Protein AF-A0A2E8SDW7-F1 (afdb_monomer_lite)

Sequence (53 aa):
MPIKLSRSDFPEDFIFGTATAAYQIEGSANGECGLSHWDTFAETPGNVFEGDN

Structure (mmCIF, N/CA/C/O backbone):
data_AF-A0A2E8SDW7-F1
#
_entry.id   AF-A0A2E8SDW7-F1
#
loop_
_atom_site.group_PDB
_atom_site.id
_atom_site.type_symbol
_atom_site.label_atom_id
_atom_site.label_alt_id
_atom_site.label_comp_id
_atom_site.label_asym_id
_atom_site.label_entity_id
_atom_site.label_seq_id
_atom_site.pdbx_PDB_ins_code
_atom_site.Cartn_x
_atom_site.Cartn_y
_atom_site.Cartn_z
_atom_site.occupancy
_atom_site.B_iso_or_equiv
_atom_site.auth_seq_id
_atom_site.auth_comp_id
_atom_site.auth_asym_id
_atom_site.auth_atom_id
_atom_site.pdbx_PDB_model_num
ATOM 1 N N . MET A 1 1 ? -13.399 -23.371 21.900 1.00 70.31 1 MET A N 1
ATOM 2 C CA . MET A 1 1 ? -14.428 -22.581 21.187 1.00 70.31 1 MET A CA 1
ATOM 3 C C . MET A 1 1 ? -13.745 -21.350 20.613 1.00 70.31 1 MET A C 1
ATOM 5 O O . MET A 1 1 ? -12.948 -20.777 21.348 1.00 70.31 1 MET A O 1
ATOM 9 N N . PRO A 1 2 ? -13.955 -20.979 19.338 1.00 82.38 2 PRO A N 1
ATOM 10 C CA . PRO A 1 2 ? -13.361 -19.762 18.799 1.00 82.38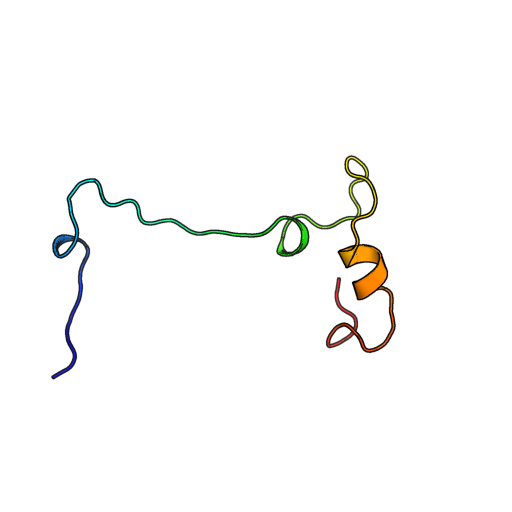 2 PRO A CA 1
ATOM 11 C C . PRO A 1 2 ? -13.992 -18.543 19.475 1.00 82.38 2 PRO A C 1
ATOM 13 O O . PRO A 1 2 ? -15.197 -18.522 19.730 1.00 82.38 2 PRO A O 1
ATOM 16 N N . ILE A 1 3 ? -13.171 -17.546 19.786 1.00 86.38 3 ILE A N 1
ATOM 17 C CA . ILE A 1 3 ? -13.652 -16.256 20.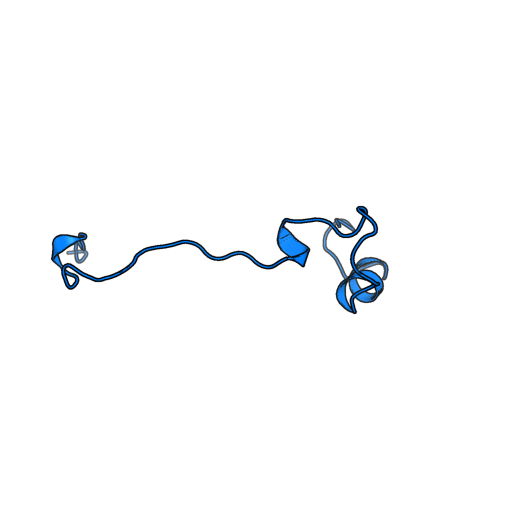278 1.00 86.38 3 ILE A CA 1
ATOM 18 C C . ILE A 1 3 ? -14.439 -15.604 19.138 1.00 86.38 3 ILE A C 1
ATOM 20 O O . ILE A 1 3 ? -13.939 -15.501 18.018 1.00 86.38 3 ILE A O 1
ATOM 24 N N . LYS A 1 4 ? -15.676 -15.189 19.418 1.00 91.06 4 LYS A N 1
ATOM 25 C CA . LYS A 1 4 ? -16.495 -14.421 18.481 1.00 91.06 4 LYS A CA 1
ATOM 26 C C . LYS A 1 4 ? -16.379 -12.948 18.856 1.00 91.06 4 LYS A C 1
ATOM 28 O O . LYS A 1 4 ? -16.872 -12.565 19.907 1.00 91.06 4 LYS A O 1
ATOM 33 N N . LEU A 1 5 ? -15.716 -12.170 18.005 1.00 94.38 5 LEU A N 1
ATOM 34 C CA . LEU A 1 5 ? -15.603 -10.717 18.135 1.00 94.38 5 LEU A CA 1
ATOM 35 C C . LEU A 1 5 ? -16.645 -10.023 17.254 1.00 94.38 5 LEU A C 1
ATOM 37 O O . LEU A 1 5 ? -17.052 -10.534 16.208 1.00 94.38 5 LEU A O 1
ATOM 41 N N . SER A 1 6 ? -17.069 -8.851 17.692 1.00 95.25 6 SER A N 1
ATOM 42 C CA . SER A 1 6 ? -18.095 -8.006 17.104 1.00 95.25 6 SER A CA 1
ATOM 43 C C . SER A 1 6 ? -17.745 -6.532 17.324 1.00 95.25 6 SER A C 1
ATOM 45 O O . SER A 1 6 ? -16.886 -6.196 18.135 1.00 95.25 6 SER A O 1
ATOM 47 N N . ARG A 1 7 ? -18.417 -5.618 16.612 1.00 95.25 7 ARG A N 1
ATOM 48 C CA . ARG A 1 7 ? -18.150 -4.174 16.744 1.00 95.25 7 ARG A CA 1
ATOM 49 C C . ARG A 1 7 ? -18.375 -3.657 18.171 1.00 95.25 7 ARG A C 1
ATOM 51 O O . ARG A 1 7 ? -17.654 -2.765 18.593 1.00 95.25 7 ARG A O 1
ATOM 58 N N . SER A 1 8 ? -19.332 -4.228 18.907 1.00 96.25 8 SER A N 1
ATOM 59 C CA . SER A 1 8 ? -19.633 -3.848 20.295 1.00 96.25 8 SER A CA 1
ATOM 60 C C . SER A 1 8 ? -18.537 -4.212 21.297 1.00 96.25 8 SER A C 1
ATOM 62 O O . SER A 1 8 ? -18.611 -3.782 22.441 1.00 96.25 8 SER A O 1
ATOM 64 N N . ASP A 1 9 ? -17.529 -4.982 20.881 1.00 97.00 9 ASP A N 1
ATOM 65 C CA . ASP A 1 9 ? -16.368 -5.297 21.717 1.00 97.00 9 ASP A CA 1
ATOM 66 C C . ASP A 1 9 ? -15.299 -4.179 21.691 1.00 97.00 9 ASP A C 1
ATOM 68 O O . ASP A 1 9 ? -14.295 -4.271 22.396 1.00 97.00 9 ASP A O 1
ATOM 72 N N . PHE A 1 10 ? -15.503 -3.121 20.895 1.00 97.38 10 PHE A N 1
ATOM 73 C CA . PHE A 1 10 ? -14.622 -1.954 20.768 1.00 97.38 10 PHE A CA 1
ATOM 74 C C . PHE A 1 10 ? -15.319 -0.681 21.293 1.00 97.38 10 PHE A C 1
ATOM 76 O O . PHE A 1 10 ? -16.552 -0.638 21.315 1.00 97.38 10 PHE A O 1
ATOM 83 N N . PRO A 1 11 ? -14.569 0.368 21.697 1.00 98.19 11 PRO A N 1
ATOM 84 C CA . PRO A 1 11 ? -15.142 1.670 22.045 1.00 98.19 11 PRO A CA 1
ATOM 85 C C . PRO A 1 11 ? -16.058 2.231 20.950 1.00 98.19 11 PRO A C 1
ATOM 87 O O . PRO A 1 11 ? -15.853 1.971 19.763 1.00 98.19 11 PRO A O 1
ATOM 90 N N . GLU A 1 12 ? -17.058 3.021 21.342 1.00 96.81 12 GLU A N 1
ATOM 91 C CA . GLU A 1 12 ? -18.051 3.582 20.412 1.00 96.81 12 GLU A CA 1
ATOM 92 C C . GLU A 1 12 ? -17.406 4.439 19.307 1.00 96.81 12 GLU A C 1
ATOM 94 O O . GLU A 1 12 ? -17.842 4.413 18.155 1.00 96.81 12 GLU A O 1
ATOM 99 N N . ASP A 1 13 ? -16.319 5.132 19.646 1.00 97.44 13 ASP A N 1
ATOM 100 C CA . ASP A 1 13 ? -15.535 6.007 18.777 1.00 97.44 13 ASP A CA 1
ATOM 101 C C . ASP A 1 13 ? -14.408 5.285 18.018 1.00 97.44 13 ASP A C 1
ATOM 103 O O . ASP A 1 13 ? -13.627 5.920 17.305 1.00 97.44 13 ASP A O 1
ATOM 107 N N . PHE A 1 14 ? -14.328 3.954 18.107 1.00 97.94 14 PHE A N 1
ATOM 108 C CA . PHE A 1 14 ? -13.322 3.190 17.382 1.00 97.94 14 PHE A CA 1
ATOM 109 C C . PHE A 1 14 ? -13.576 3.238 15.866 1.00 97.94 14 PHE A C 1
ATOM 111 O O . PHE A 1 14 ? -14.603 2.770 15.348 1.00 97.94 14 PHE A O 1
ATOM 118 N N . ILE A 1 15 ? -12.603 3.779 15.129 1.00 97.69 15 ILE A N 1
ATOM 119 C CA . ILE A 1 15 ? -12.672 3.899 13.672 1.00 97.69 15 ILE A CA 1
ATOM 120 C C . ILE A 1 15 ? -12.117 2.633 13.027 1.00 97.69 15 ILE A C 1
ATOM 122 O O . ILE A 1 15 ? -10.941 2.300 13.155 1.00 97.69 15 ILE A O 1
ATOM 126 N N . PHE A 1 16 ? -12.975 1.962 12.266 1.00 97.75 16 PHE A N 1
ATOM 127 C CA . PHE A 1 16 ? -12.571 0.934 11.318 1.00 97.75 16 PHE A CA 1
ATOM 128 C C . PHE A 1 16 ? -12.504 1.556 9.930 1.00 97.75 16 PHE A C 1
ATOM 130 O O . PHE A 1 16 ? -13.437 2.239 9.509 1.00 97.75 16 PHE A O 1
ATOM 137 N N . GLY A 1 17 ? -11.419 1.293 9.217 1.00 96.88 17 GLY A N 1
ATOM 138 C CA . GLY A 1 17 ? -11.218 1.772 7.860 1.00 96.88 17 GLY A CA 1
ATOM 139 C C . GLY A 1 17 ? -10.327 0.827 7.072 1.00 96.88 17 GLY A C 1
ATOM 140 O O . GLY A 1 17 ? -9.926 -0.232 7.555 1.00 96.88 17 GLY A O 1
ATOM 141 N N . THR A 1 18 ? -10.019 1.233 5.849 1.00 97.62 18 THR A N 1
ATOM 142 C CA . THR A 1 18 ? -9.108 0.537 4.940 1.00 97.62 18 THR A CA 1
ATOM 143 C C . THR A 1 18 ? -7.952 1.462 4.583 1.00 97.62 18 THR A C 1
ATOM 145 O O . THR A 1 18 ? -8.108 2.682 4.617 1.00 97.62 18 THR A O 1
ATOM 148 N N . ALA A 1 19 ? -6.805 0.896 4.218 1.00 97.44 19 ALA A N 1
ATOM 149 C CA . ALA A 1 19 ? -5.636 1.650 3.778 1.00 97.44 19 ALA A CA 1
ATOM 150 C C . ALA A 1 19 ? -5.114 1.091 2.451 1.00 97.44 19 ALA A C 1
ATOM 152 O O . ALA A 1 19 ? -5.184 -0.114 2.209 1.00 97.44 19 ALA A O 1
ATOM 153 N N . THR A 1 20 ? -4.585 1.979 1.617 1.00 95.88 20 THR A N 1
ATOM 154 C CA . THR A 1 20 ? -3.923 1.678 0.342 1.00 95.88 20 THR A CA 1
ATOM 155 C C . THR A 1 20 ? -2.629 2.492 0.247 1.00 95.88 20 THR A C 1
ATOM 157 O O . THR A 1 20 ? -2.412 3.406 1.046 1.00 95.88 20 THR A O 1
ATOM 160 N N . ALA A 1 21 ? -1.761 2.168 -0.714 1.00 91.62 21 ALA A N 1
ATOM 161 C CA . ALA A 1 21 ? -0.599 2.986 -1.059 1.00 91.62 21 ALA A CA 1
ATOM 162 C C . ALA A 1 21 ? -0.692 3.447 -2.517 1.00 91.62 21 ALA A C 1
ATOM 164 O O . ALA A 1 21 ? -1.167 2.691 -3.363 1.00 91.62 21 ALA A O 1
ATOM 165 N N . ALA A 1 22 ? -0.206 4.660 -2.802 1.00 90.50 22 ALA A N 1
ATOM 166 C CA . ALA A 1 22 ? -0.350 5.316 -4.105 1.00 90.50 22 ALA A CA 1
ATOM 167 C C . ALA A 1 22 ? 0.072 4.412 -5.278 1.00 90.50 22 ALA A C 1
ATOM 169 O O . ALA A 1 22 ? -0.743 4.101 -6.143 1.00 90.50 22 ALA A O 1
ATOM 170 N N . TYR A 1 23 ? 1.298 3.876 -5.240 1.00 89.06 23 TYR A N 1
ATOM 171 C CA . TYR A 1 23 ? 1.829 3.024 -6.313 1.00 89.06 23 TYR A CA 1
ATOM 172 C C . TYR A 1 23 ? 1.021 1.739 -6.543 1.00 89.06 23 TYR A C 1
ATOM 174 O O . TYR A 1 23 ? 1.018 1.202 -7.639 1.00 89.06 23 TYR A O 1
ATOM 182 N N . GLN A 1 24 ? 0.317 1.244 -5.520 1.00 91.31 24 GLN A N 1
ATOM 183 C CA . GLN A 1 24 ? -0.437 -0.005 -5.624 1.00 91.31 24 GLN A CA 1
ATOM 184 C C . GLN A 1 24 ? -1.780 0.153 -6.345 1.00 91.31 24 GLN A C 1
ATOM 186 O O . GLN A 1 24 ? -2.342 -0.856 -6.761 1.00 91.31 24 GLN A O 1
ATOM 191 N N . ILE A 1 25 ? -2.347 1.365 -6.407 1.00 89.81 25 ILE A N 1
ATOM 192 C CA . ILE A 1 25 ? -3.729 1.555 -6.886 1.00 89.81 25 ILE A CA 1
ATOM 193 C C . ILE A 1 25 ? -3.947 2.754 -7.815 1.00 89.81 25 ILE A C 1
ATOM 195 O O . ILE A 1 25 ? -4.956 2.778 -8.513 1.00 89.81 25 ILE A O 1
ATOM 199 N N . GLU A 1 26 ? -3.070 3.761 -7.811 1.00 88.62 26 GLU A N 1
ATOM 200 C CA . GLU A 1 26 ? -3.272 4.985 -8.602 1.00 88.62 26 GLU A CA 1
ATOM 201 C C . GLU A 1 26 ? -2.756 4.835 -10.040 1.00 88.62 26 GLU A C 1
ATOM 203 O O . GLU A 1 26 ? -3.372 5.355 -10.972 1.00 88.62 26 GLU A O 1
ATOM 208 N N . GLY A 1 27 ? -1.652 4.099 -10.217 1.00 78.50 27 GLY A N 1
ATOM 209 C CA . GLY A 1 27 ? -0.898 4.008 -11.469 1.00 78.50 27 GLY A CA 1
ATOM 210 C C . GLY A 1 27 ? 0.031 5.211 -11.697 1.00 78.50 27 GLY A C 1
ATOM 211 O O . GLY A 1 27 ? -0.250 6.332 -11.276 1.00 78.50 27 GLY A O 1
ATOM 212 N N . SER A 1 28 ? 1.157 4.994 -12.381 1.00 69.44 28 SER A N 1
ATOM 213 C CA . SER A 1 28 ? 2.202 6.015 -12.597 1.00 69.44 28 SER A CA 1
ATOM 214 C C . SER A 1 28 ? 2.111 6.755 -13.943 1.00 69.44 28 SER A C 1
ATOM 216 O O . SER A 1 28 ? 2.845 7.712 -14.183 1.00 69.44 28 SER A O 1
ATOM 218 N N . ALA A 1 29 ? 1.175 6.375 -14.821 1.00 66.38 29 ALA A N 1
ATOM 219 C CA . ALA A 1 29 ? 1.116 6.858 -16.207 1.00 66.38 29 ALA A CA 1
ATOM 220 C C . ALA A 1 29 ? 0.454 8.242 -16.411 1.00 66.38 29 ALA A C 1
ATOM 222 O O . ALA A 1 29 ? 0.480 8.766 -17.524 1.00 66.38 29 ALA A O 1
ATOM 223 N N . ASN A 1 30 ? -0.136 8.852 -15.374 1.00 58.78 30 ASN A N 1
ATOM 224 C CA . ASN A 1 30 ? -0.980 10.054 -15.512 1.00 58.78 30 ASN A CA 1
ATOM 225 C C . ASN A 1 30 ? -0.275 11.405 -15.262 1.00 58.78 30 ASN A C 1
ATOM 227 O O . ASN A 1 30 ? -0.938 12.432 -15.164 1.00 58.78 30 ASN A O 1
ATOM 231 N N . GLY A 1 31 ? 1.060 11.443 -15.236 1.00 59.56 31 GLY A N 1
ATOM 232 C CA . GLY A 1 31 ? 1.819 12.644 -15.625 1.00 59.56 31 GLY A CA 1
ATOM 233 C C . GLY A 1 31 ? 1.783 13.872 -14.702 1.00 59.56 31 GLY A C 1
ATOM 234 O O . GLY A 1 31 ? 2.308 14.910 -15.099 1.00 59.56 31 GLY A O 1
ATOM 235 N N . GLU A 1 32 ? 1.231 13.786 -13.489 1.00 68.38 32 GLU A N 1
ATOM 236 C CA . GLU A 1 32 ? 1.287 14.893 -12.511 1.00 68.38 32 GLU A CA 1
ATOM 237 C C . GLU A 1 32 ? 2.358 14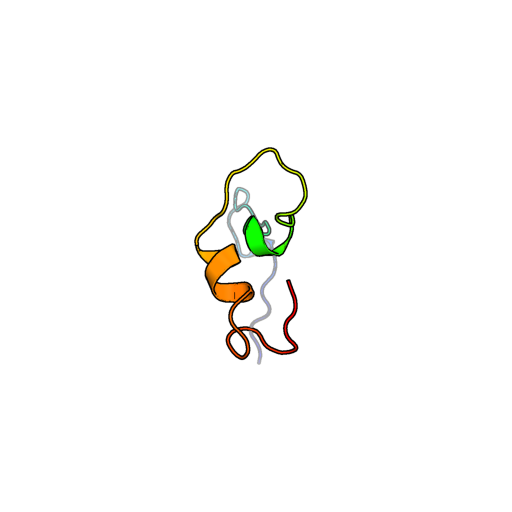.702 -11.422 1.00 68.38 32 GLU A C 1
ATOM 239 O O . GLU A 1 32 ? 2.795 15.672 -10.800 1.00 68.38 32 GLU A O 1
ATOM 244 N N . CYS A 1 33 ? 2.832 13.470 -11.217 1.00 73.81 33 CYS A N 1
ATOM 245 C CA . CYS A 1 33 ? 3.902 13.130 -10.278 1.00 73.81 33 CYS A CA 1
ATOM 246 C C . CYS A 1 33 ? 5.136 12.623 -11.050 1.00 73.81 33 CYS A C 1
ATOM 248 O O . CYS A 1 33 ? 5.015 11.985 -12.096 1.00 73.81 33 CYS A O 1
ATOM 250 N N . GLY A 1 34 ? 6.335 12.983 -10.580 1.00 82.44 34 GLY A N 1
ATOM 251 C CA . GLY A 1 34 ? 7.592 12.514 -11.170 1.00 82.44 34 GLY A CA 1
ATOM 252 C C . GLY A 1 34 ? 7.872 11.047 -10.841 1.00 82.44 34 GLY A C 1
ATOM 253 O O . GLY A 1 34 ? 7.255 10.481 -9.945 1.00 82.44 34 GLY A O 1
ATOM 254 N N . LEU A 1 35 ? 8.847 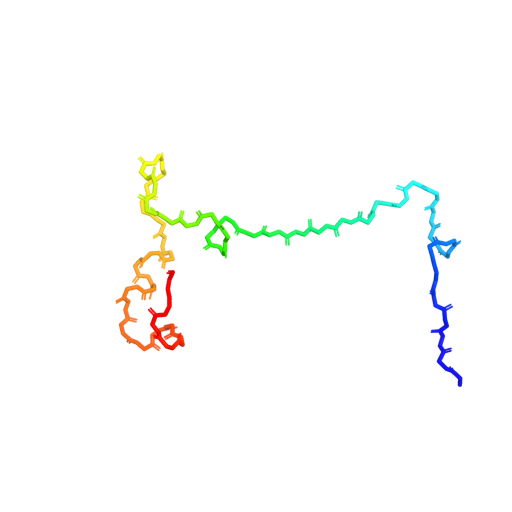10.450 -11.533 1.00 86.31 35 LEU A N 1
ATOM 255 C CA . LEU A 1 35 ? 9.232 9.055 -11.305 1.00 86.31 35 LEU A CA 1
ATOM 256 C C . LEU A 1 35 ? 9.577 8.794 -9.835 1.00 86.31 35 LEU A C 1
ATOM 258 O O . LEU A 1 35 ? 10.397 9.489 -9.227 1.00 86.31 35 LEU A O 1
ATOM 262 N N . SER A 1 36 ? 8.968 7.751 -9.289 1.00 88.75 36 SER A N 1
ATOM 263 C CA . SER A 1 36 ? 9.316 7.186 -7.998 1.00 88.75 36 SER A CA 1
ATOM 264 C C . SER A 1 36 ? 10.401 6.117 -8.164 1.00 88.75 36 SER A C 1
ATOM 266 O O . SER A 1 36 ? 10.666 5.620 -9.258 1.00 88.75 36 SER A O 1
ATOM 268 N N . HIS A 1 37 ? 11.027 5.702 -7.060 1.00 90.88 37 HIS A N 1
ATOM 269 C CA . HIS A 1 37 ? 11.968 4.577 -7.102 1.00 90.88 37 HIS A CA 1
ATOM 270 C C . HIS A 1 37 ? 11.293 3.253 -7.510 1.00 90.88 37 HIS A C 1
ATOM 272 O O . HIS A 1 37 ? 11.953 2.382 -8.076 1.00 90.88 37 HIS A O 1
ATOM 278 N N . TRP A 1 38 ? 9.988 3.109 -7.245 1.00 90.56 38 TRP A N 1
ATOM 279 C CA . TRP A 1 38 ? 9.235 1.910 -7.606 1.00 90.56 38 TRP A CA 1
ATOM 280 C C . TRP A 1 38 ? 9.102 1.738 -9.117 1.00 90.56 38 TRP A C 1
ATOM 282 O O . TRP A 1 38 ? 9.145 0.603 -9.574 1.00 90.56 38 TRP A O 1
ATOM 292 N N . ASP A 1 39 ? 9.082 2.830 -9.885 1.00 89.12 39 ASP A N 1
ATOM 293 C CA . ASP A 1 39 ? 9.080 2.778 -11.352 1.00 89.12 39 ASP A CA 1
ATOM 294 C C . ASP A 1 39 ? 10.342 2.100 -11.887 1.00 89.12 39 ASP A C 1
ATOM 296 O O . ASP A 1 39 ? 10.269 1.113 -12.614 1.00 89.12 39 ASP A O 1
ATOM 300 N N . THR A 1 40 ? 11.517 2.547 -11.440 1.00 90.69 40 THR A N 1
ATOM 301 C CA . THR A 1 40 ? 12.791 1.939 -11.856 1.00 90.69 40 THR A CA 1
ATOM 302 C C . THR A 1 40 ? 12.931 0.493 -11.370 1.00 90.69 40 THR A C 1
ATOM 304 O O . THR A 1 40 ? 13.496 -0.356 -12.063 1.00 90.69 40 THR A O 1
ATOM 307 N N . PHE A 1 41 ? 12.430 0.195 -10.168 1.00 92.06 41 PHE A N 1
ATOM 308 C CA . PHE A 1 41 ? 12.436 -1.166 -9.640 1.00 92.06 41 PHE A CA 1
ATOM 309 C C . PHE A 1 41 ? 11.551 -2.101 -10.472 1.00 92.06 41 PHE A C 1
ATOM 311 O O . PHE A 1 41 ? 11.998 -3.204 -10.797 1.00 92.06 41 PHE A O 1
ATOM 318 N N . ALA A 1 42 ? 10.340 -1.659 -10.823 1.00 91.25 42 ALA A N 1
ATOM 319 C CA . ALA A 1 42 ? 9.355 -2.445 -11.557 1.00 91.25 42 ALA A CA 1
ATOM 320 C C . ALA A 1 42 ? 9.758 -2.688 -13.020 1.00 91.25 42 ALA A C 1
ATOM 322 O O . ALA A 1 42 ? 9.546 -3.779 -13.540 1.00 91.25 42 ALA A O 1
ATOM 323 N N . GLU A 1 43 ? 10.427 -1.723 -13.659 1.00 90.44 43 GLU A N 1
ATOM 324 C CA . GLU A 1 43 ? 10.966 -1.870 -15.020 1.00 90.44 43 GLU A CA 1
ATOM 325 C C . GLU A 1 43 ? 12.094 -2.913 -15.136 1.00 90.44 43 GLU A C 1
ATOM 327 O O . GLU A 1 43 ? 12.410 -3.371 -16.236 1.00 90.44 43 GLU A O 1
ATOM 332 N N . THR A 1 44 ? 12.727 -3.303 -14.026 1.00 94.62 44 THR A N 1
ATOM 333 C CA . THR A 1 44 ? 13.833 -4.270 -14.047 1.00 94.62 44 THR A CA 1
ATOM 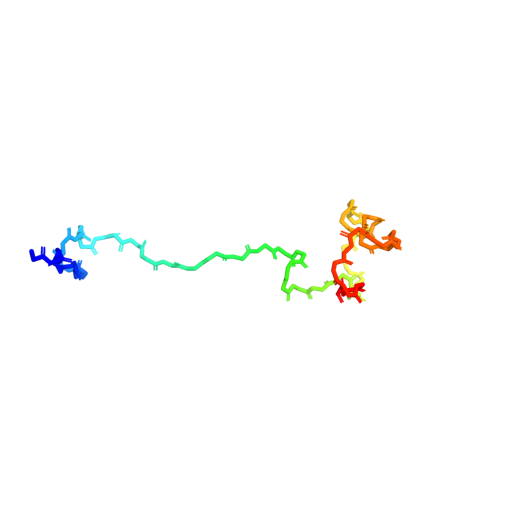334 C C . THR A 1 44 ? 13.299 -5.705 -14.207 1.00 94.62 44 THR A C 1
ATOM 336 O O . THR A 1 44 ? 12.591 -6.198 -13.322 1.00 94.62 44 THR A O 1
ATOM 339 N N . PRO A 1 45 ? 13.666 -6.440 -15.280 1.00 94.06 45 PRO A N 1
ATOM 340 C CA . PRO A 1 45 ? 13.156 -7.790 -15.516 1.00 94.06 45 PRO A CA 1
ATOM 341 C C . PRO A 1 45 ? 13.452 -8.752 -14.360 1.00 94.06 45 PRO A C 1
ATOM 343 O O . PRO A 1 45 ? 14.598 -8.894 -13.934 1.00 94.06 45 PRO A O 1
ATOM 346 N N . GLY A 1 46 ? 12.418 -9.450 -13.887 1.00 94.31 46 GLY A N 1
ATOM 347 C CA . GLY A 1 46 ? 12.516 -10.421 -12.793 1.00 94.31 46 GLY A CA 1
ATOM 348 C C . GLY A 1 46 ? 12.333 -9.841 -11.386 1.00 94.31 46 GLY A C 1
ATOM 349 O O . GLY A 1 46 ? 12.253 -10.622 -10.440 1.00 94.31 46 GLY A O 1
ATOM 350 N N . ASN A 1 47 ? 12.220 -8.516 -11.233 1.00 94.19 47 ASN A N 1
ATOM 351 C CA . ASN A 1 47 ? 11.914 -7.895 -9.939 1.00 94.19 47 ASN A CA 1
ATOM 352 C C . ASN A 1 47 ? 10.429 -7.975 -9.572 1.00 94.19 47 ASN A C 1
ATOM 354 O O . ASN A 1 47 ? 10.098 -8.037 -8.387 1.00 94.19 47 ASN A O 1
ATOM 358 N N . VAL A 1 48 ? 9.545 -7.983 -10.573 1.00 92.88 48 VAL A N 1
ATOM 359 C CA . VAL A 1 48 ? 8.097 -8.106 -10.379 1.00 92.88 48 VAL A CA 1
ATOM 360 C C . VAL A 1 48 ? 7.611 -9.433 -10.936 1.00 92.88 48 VAL A C 1
ATOM 362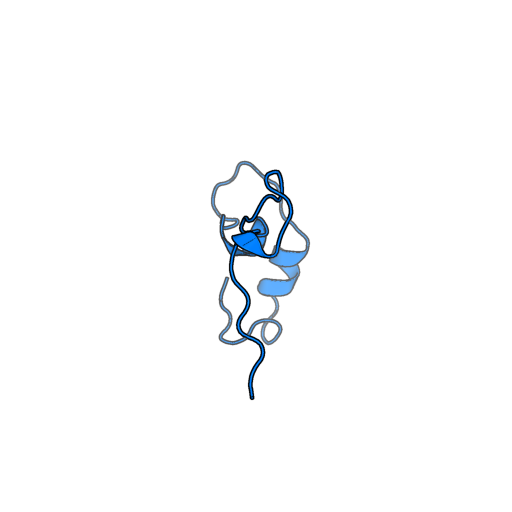 O O . VAL A 1 48 ? 8.014 -9.863 -12.019 1.00 92.88 48 VAL A O 1
ATOM 365 N N . PHE A 1 49 ? 6.755 -10.100 -10.165 1.00 90.62 49 PHE A N 1
ATOM 366 C CA . PHE A 1 49 ? 6.095 -11.324 -10.596 1.00 90.62 49 PHE A CA 1
ATOM 367 C C . PHE A 1 49 ? 5.234 -11.027 -11.831 1.00 90.62 49 PHE A C 1
ATOM 369 O O . PHE A 1 49 ? 4.506 -10.045 -11.839 1.00 90.62 49 PHE A O 1
ATOM 376 N N . GLU A 1 50 ? 5.398 -11.823 -12.889 1.00 87.25 50 GLU A N 1
ATOM 377 C CA . GLU A 1 50 ? 4.752 -11.639 -14.207 1.00 87.25 50 GLU A CA 1
ATOM 378 C C . GLU A 1 50 ? 5.057 -10.314 -14.940 1.00 87.25 50 GLU A C 1
ATOM 380 O O . GLU A 1 50 ? 4.663 -10.153 -16.092 1.00 87.25 50 GLU A O 1
ATOM 385 N N . GLY A 1 51 ? 5.891 -9.437 -14.365 1.00 77.81 51 GLY A N 1
ATOM 386 C CA . GLY A 1 51 ? 6.258 -8.152 -14.968 1.00 77.81 51 GLY A CA 1
ATOM 387 C C . GLY A 1 51 ? 5.145 -7.106 -14.907 1.00 77.81 51 GLY A C 1
ATOM 388 O O . GLY A 1 51 ? 5.153 -6.177 -15.713 1.00 77.81 51 GLY A O 1
ATOM 389 N N . ASP A 1 52 ? 4.200 -7.272 -13.980 1.00 73.12 52 ASP A N 1
ATOM 390 C CA . ASP A 1 52 ? 3.064 -6.370 -13.821 1.00 73.12 52 ASP A CA 1
ATOM 391 C C . ASP A 1 52 ? 3.493 -4.998 -13.278 1.00 73.12 52 ASP A C 1
ATOM 393 O O . ASP A 1 52 ? 4.374 -4.893 -12.421 1.00 73.12 52 ASP A O 1
ATOM 397 N N . ASN A 1 53 ? 2.834 -3.944 -13.761 1.00 65.81 53 ASN A N 1
ATOM 398 C CA . ASN A 1 53 ? 2.869 -2.598 -13.190 1.00 65.81 53 ASN A CA 1
ATOM 399 C C . ASN A 1 53 ? 1.510 -1.919 -13.391 1.00 65.81 53 ASN A C 1
ATOM 401 O O . ASN A 1 53 ? 0.984 -2.015 -14.526 1.00 65.81 53 ASN A O 1
#

Radius of gyration: 19.22 Å; chains: 1; bounding box: 34×38×38 Å

pLDDT: mean 87.78, std 10.55, range [58.78, 98.19]

Secondary structure (DSSP, 8-state):
------GGGS-TTPPP-----HHHHT-STTSSSPPPHHHHHHHSTTSSGGG--

Foldseek 3Di:
DDDDDDPVVDDPPDDDDDDDDCVVPVPDPPPPDDDDPVVVQLCDPPSDDVSDD